Protein AF-A0A226F5M8-F1 (afdb_monomer)

Organism: Folsomia candida (NCBI:txid158441)

Foldseek 3Di:
DDDPVVVVVVVVVVVVVVVPPPPDDPDDPDDDDDDPDDDAAEAEDQQQFDDLVLLVPSAGTCQFCVVPAHQVDADPVRAGTGPDPDADPVGGDRLQDPVVLVVVVVVCVVVVHPYYDYDQPDPDPDDCNVVRNNSSVSNVVVVVVVVDPPDPDDPPDD

Mean predicted aligned error: 11.81 Å

Secondary structure (DSSP, 8-state):
---HHHHHHHHHHHHHHHHH---PPP------PPPSSS---EEEE------TTTSSSSS--HHHHTTT--TT-B-TTS-B--S-SS--TT-S--TT-HHHHHHHHHHHHHTT--EEEE----S--STTHHHHHHHHHHHHHHHHHHTTSSSS------

Nearest PDB structures (foldseek):
  6hmh-assembly1_A  TM=6.732E-01  e=4.818E-02  Bacteroides xylanisolvens XB1A
  6dv2-assembly2_J  TM=3.152E-01  e=6.809E+00  Homo sapiens
  6dv2-assembly1_H  TM=3.215E-01  e=8.931E+00  Homo sapiens

Structure (mmCIF, N/CA/C/O backbone):
data_AF-A0A226F5M8-F1
#
_entry.id   AF-A0A226F5M8-F1
#
loop_
_atom_site.group_PDB
_atom_site.id
_atom_site.type_symbol
_atom_site.label_atom_id
_atom_site.label_alt_id
_atom_site.label_comp_id
_atom_site.label_asym_id
_atom_site.label_entity_id
_atom_site.label_seq_id
_atom_site.pdbx_PDB_ins_code
_atom_site.Cartn_x
_atom_site.Cartn_y
_atom_site.Cartn_z
_atom_site.occupancy
_atom_site.B_iso_or_equiv
_atom_site.auth_seq_id
_atom_site.auth_comp_id
_atom_site.auth_asym_id
_atom_site.auth_atom_id
_atom_site.pdbx_PDB_model_num
ATOM 1 N N . MET A 1 1 ? -7.516 45.628 -37.012 1.00 58.38 1 MET A N 1
ATOM 2 C CA . MET A 1 1 ? -6.284 45.010 -36.474 1.00 58.38 1 MET A CA 1
ATOM 3 C C . MET A 1 1 ? -6.352 45.099 -34.957 1.00 58.38 1 MET A C 1
ATOM 5 O O . MET A 1 1 ? -6.400 46.208 -34.447 1.00 58.38 1 MET A O 1
ATOM 9 N N . ALA A 1 2 ? -6.482 43.975 -34.247 1.00 54.84 2 ALA A N 1
ATOM 10 C CA . ALA A 1 2 ? -6.516 43.982 -32.781 1.00 54.84 2 ALA A CA 1
ATOM 11 C C . ALA A 1 2 ? -5.105 44.255 -32.228 1.00 54.84 2 ALA A C 1
ATOM 13 O O . ALA A 1 2 ? -4.142 43.645 -32.689 1.00 54.84 2 ALA A O 1
ATOM 14 N N . SER A 1 3 ? -4.989 45.193 -31.282 1.00 74.75 3 SER A N 1
ATOM 15 C CA . SER A 1 3 ? -3.718 45.570 -30.645 1.00 74.75 3 SER A CA 1
ATOM 16 C C . SER A 1 3 ? -3.159 44.420 -29.799 1.00 74.75 3 SER A C 1
ATOM 18 O O . SER A 1 3 ? -3.928 43.684 -29.180 1.00 74.75 3 SER A O 1
ATOM 20 N N . ALA A 1 4 ? -1.830 44.297 -29.709 1.00 70.81 4 ALA A N 1
ATOM 21 C CA . ALA A 1 4 ? -1.137 43.325 -28.853 1.00 70.81 4 ALA A CA 1
ATOM 22 C C . ALA A 1 4 ? -1.636 43.350 -27.392 1.00 70.81 4 ALA A C 1
ATOM 24 O O . ALA A 1 4 ? -1.688 42.317 -26.727 1.00 70.81 4 ALA A O 1
ATOM 25 N N . THR A 1 5 ? -2.103 44.509 -26.920 1.00 71.50 5 THR A N 1
ATOM 26 C CA . THR A 1 5 ? -2.701 44.690 -25.590 1.00 71.50 5 THR A CA 1
ATOM 27 C C . THR A 1 5 ? -3.997 43.890 -25.403 1.00 71.50 5 THR A C 1
ATOM 29 O O . THR A 1 5 ? -4.247 43.384 -24.312 1.00 71.50 5 THR A O 1
ATOM 32 N N . GLN A 1 6 ? -4.797 43.713 -26.463 1.00 73.19 6 GLN A N 1
ATOM 33 C CA . GLN A 1 6 ? -6.044 42.941 -26.429 1.00 73.19 6 GLN A CA 1
ATOM 34 C C . GLN A 1 6 ? -5.756 41.453 -26.189 1.00 73.19 6 GLN A C 1
ATOM 36 O O . GLN A 1 6 ? -6.436 40.813 -25.392 1.00 73.19 6 GLN A O 1
ATOM 41 N N . TYR A 1 7 ? -4.717 40.902 -26.825 1.00 75.12 7 TYR A N 1
ATOM 42 C CA . TYR A 1 7 ? -4.349 39.490 -26.675 1.00 75.12 7 TYR A CA 1
ATOM 43 C C . TYR A 1 7 ? -3.807 39.172 -25.280 1.00 75.12 7 TYR A C 1
ATOM 45 O O . TYR A 1 7 ? -4.187 38.159 -24.698 1.00 75.12 7 TYR A O 1
ATOM 53 N N . VAL A 1 8 ? -2.988 40.061 -24.709 1.00 76.69 8 VAL A N 1
ATOM 54 C CA . VAL A 1 8 ? -2.462 39.896 -23.343 1.00 76.69 8 VAL A CA 1
ATOM 55 C C . VAL A 1 8 ? -3.590 39.940 -22.313 1.00 76.69 8 VAL A C 1
ATOM 57 O O . VAL A 1 8 ? -3.640 39.093 -21.424 1.00 76.69 8 VAL A O 1
ATOM 60 N N . LEU A 1 9 ? -4.540 40.867 -22.460 1.00 74.00 9 LEU A N 1
ATOM 61 C CA . LEU A 1 9 ? -5.685 40.959 -21.554 1.00 74.00 9 LEU A CA 1
ATOM 62 C C . LEU A 1 9 ? -6.583 39.716 -21.647 1.00 74.00 9 LEU A C 1
ATOM 64 O O . LEU A 1 9 ? -7.024 39.192 -20.628 1.00 74.00 9 LEU A O 1
ATOM 68 N N . THR A 1 10 ? -6.797 39.199 -22.861 1.00 75.81 10 THR A N 1
ATOM 69 C CA . THR A 1 10 ? -7.609 37.991 -23.079 1.00 75.81 10 THR A CA 1
ATOM 70 C C . THR A 1 10 ? -6.939 36.747 -22.483 1.00 75.81 10 THR A C 1
ATOM 72 O O . THR A 1 10 ? -7.613 35.930 -21.860 1.00 75.81 10 THR A O 1
ATOM 75 N N . LEU A 1 11 ? -5.610 36.624 -22.600 1.00 76.44 11 LEU A N 1
ATOM 76 C CA . LEU A 1 11 ? -4.836 35.530 -21.998 1.00 76.44 11 LEU A CA 1
ATOM 77 C C . LEU A 1 11 ? -4.834 35.579 -20.464 1.00 76.44 11 LEU A C 1
ATOM 79 O O . LEU A 1 11 ? -4.965 34.537 -19.826 1.00 76.44 11 LEU A O 1
ATOM 83 N N . LEU A 1 12 ? -4.737 36.770 -19.864 1.00 76.25 12 LEU A N 1
ATOM 84 C CA . LEU A 1 12 ? -4.802 36.926 -18.406 1.00 76.25 12 LEU A CA 1
ATOM 85 C C . LEU A 1 12 ? -6.198 36.611 -17.853 1.00 76.25 12 LEU A C 1
ATOM 87 O O . LEU A 1 12 ? -6.305 35.981 -16.803 1.00 76.25 12 L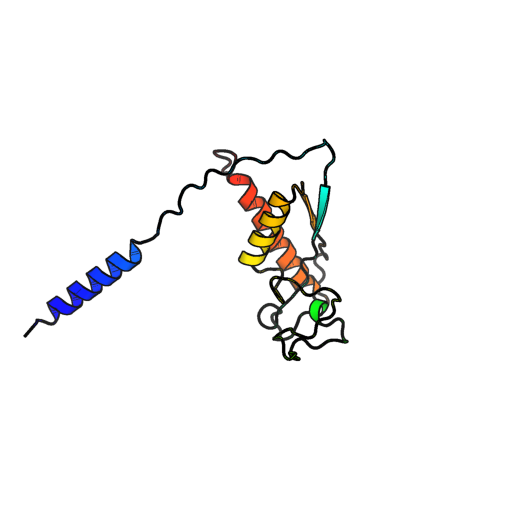EU A O 1
ATOM 91 N N . ILE A 1 13 ? -7.263 36.989 -18.568 1.00 74.88 13 ILE A N 1
ATOM 92 C CA . ILE A 1 13 ? -8.641 36.648 -18.186 1.00 74.88 13 ILE A CA 1
ATOM 93 C C . ILE A 1 13 ? -8.875 35.135 -18.303 1.00 74.88 13 ILE A C 1
ATOM 95 O O . ILE A 1 13 ? -9.433 34.545 -17.381 1.00 74.88 13 ILE A O 1
ATOM 99 N N . LEU A 1 14 ? -8.397 34.479 -19.370 1.00 70.06 14 LEU A N 1
ATOM 100 C CA . LEU A 1 14 ? -8.485 33.016 -19.491 1.00 70.06 14 LEU A CA 1
ATOM 101 C C . LEU A 1 14 ? -7.719 32.296 -18.372 1.00 70.06 14 LEU A C 1
ATOM 103 O O . LEU A 1 14 ? -8.236 31.344 -17.793 1.00 70.06 14 LEU A O 1
ATOM 107 N N . ALA A 1 15 ? -6.510 32.760 -18.040 1.00 72.12 15 ALA A N 1
ATOM 108 C CA . ALA A 1 15 ? -5.727 32.198 -16.944 1.00 72.12 15 ALA A CA 1
ATOM 109 C C . ALA A 1 15 ? -6.436 32.374 -15.589 1.00 72.12 15 ALA A C 1
ATOM 111 O O . ALA A 1 15 ? -6.485 31.435 -14.801 1.00 72.12 15 ALA A O 1
ATOM 112 N N . ALA A 1 16 ? -7.046 33.536 -15.335 1.00 67.12 16 ALA A N 1
ATOM 113 C CA . ALA A 1 16 ? -7.801 33.791 -14.109 1.00 67.12 16 ALA A CA 1
ATOM 114 C C . ALA A 1 16 ? -9.065 32.919 -13.993 1.00 67.12 16 ALA A C 1
ATOM 116 O O . ALA A 1 16 ? -9.357 32.419 -12.908 1.00 67.12 16 ALA A O 1
ATOM 117 N N . VAL A 1 17 ? -9.785 32.686 -15.098 1.00 65.69 17 VAL A N 1
ATOM 118 C CA . VAL A 1 17 ? -10.962 31.797 -15.124 1.00 65.69 17 VAL A CA 1
ATOM 119 C C . VAL A 1 17 ? -10.557 30.341 -14.864 1.00 65.69 17 VAL A C 1
ATOM 121 O O . VAL A 1 17 ? -11.197 29.672 -14.059 1.00 65.69 17 VAL A O 1
ATOM 124 N N . LEU A 1 18 ? -9.443 29.872 -15.437 1.00 61.66 18 LEU A N 1
ATOM 125 C CA . LEU A 1 18 ? -8.933 28.512 -15.209 1.00 61.66 18 LEU A CA 1
ATOM 126 C C . LEU A 1 18 ? -8.442 28.270 -13.769 1.00 61.66 18 LEU A C 1
ATOM 128 O O . LEU A 1 18 ? -8.492 27.139 -13.292 1.00 61.66 18 LEU A O 1
ATOM 132 N N . ILE A 1 19 ? -7.988 29.306 -13.057 1.00 61.97 19 ILE A N 1
ATOM 133 C CA . ILE A 1 19 ? -7.553 29.187 -11.652 1.00 61.97 19 ILE A CA 1
ATOM 134 C C . ILE A 1 19 ? -8.755 29.137 -10.689 1.00 61.97 19 ILE A C 1
ATOM 136 O O . ILE A 1 19 ? -8.651 28.555 -9.608 1.00 61.97 19 ILE A O 1
ATOM 140 N N . ASN A 1 20 ? -9.898 29.721 -11.066 1.00 57.31 20 ASN A N 1
ATOM 141 C CA . ASN A 1 20 ? -11.031 29.913 -10.156 1.00 57.31 20 ASN A CA 1
ATOM 142 C C . ASN A 1 20 ? -12.043 28.752 -10.144 1.00 57.31 20 ASN A C 1
ATOM 144 O O . ASN A 1 20 ? -12.904 28.704 -9.269 1.00 57.31 20 ASN A O 1
ATOM 148 N N . GLU A 1 21 ? -11.926 27.779 -11.051 1.00 56.84 21 GLU A N 1
ATOM 149 C CA . GLU A 1 21 ? -12.795 26.593 -11.084 1.00 56.84 21 GLU A CA 1
ATOM 150 C C . GLU A 1 21 ? -12.285 25.437 -10.210 1.00 56.84 21 GLU A C 1
ATOM 152 O O . GLU A 1 21 ? -12.301 24.265 -10.594 1.00 56.84 21 GLU A O 1
ATOM 157 N N . ARG A 1 22 ? -11.894 25.730 -8.964 1.00 58.81 22 ARG A N 1
ATOM 158 C CA . ARG A 1 22 ? -11.929 24.688 -7.929 1.00 58.81 22 ARG A CA 1
ATOM 159 C C . ARG A 1 22 ? -13.395 24.387 -7.629 1.00 58.81 22 ARG A C 1
ATOM 161 O O . ARG A 1 22 ? -13.984 24.985 -6.733 1.00 58.81 22 ARG A O 1
ATOM 168 N N . SER A 1 23 ? -13.983 23.470 -8.399 1.00 62.00 23 SER A N 1
ATOM 169 C CA . SER A 1 23 ? -15.292 22.886 -8.100 1.00 62.00 23 SER A CA 1
ATOM 170 C C . SER A 1 23 ? -15.315 22.441 -6.640 1.00 62.00 23 SER A C 1
ATOM 172 O O . SER A 1 23 ? -14.583 21.531 -6.243 1.00 62.00 23 SER A O 1
ATOM 174 N N . ALA A 1 24 ? -16.149 23.091 -5.830 1.00 60.84 24 ALA A N 1
ATOM 175 C CA . ALA A 1 24 ? -16.494 22.578 -4.517 1.00 60.84 24 ALA A CA 1
ATOM 176 C C . ALA A 1 24 ? -17.130 21.199 -4.729 1.00 60.84 24 ALA A C 1
ATOM 178 O O . ALA A 1 24 ? -18.143 21.080 -5.420 1.00 60.84 24 ALA A O 1
ATOM 179 N N . SER A 1 25 ? -16.508 20.148 -4.189 1.00 60.78 25 SER A N 1
ATOM 180 C CA . SER A 1 25 ? -17.099 18.812 -4.253 1.00 60.78 25 SER A CA 1
ATOM 181 C C . SER A 1 25 ? -18.478 18.848 -3.591 1.00 60.78 25 SER A C 1
ATOM 183 O O . SER A 1 25 ? -18.599 19.408 -2.497 1.00 60.78 25 SER A O 1
ATOM 185 N 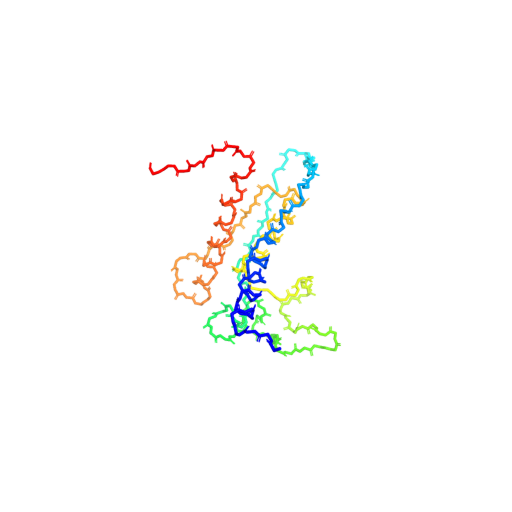N . PRO A 1 26 ? -19.517 18.272 -4.221 1.00 62.75 26 PRO A N 1
ATOM 186 C CA . PRO A 1 26 ? -20.846 18.240 -3.634 1.00 62.75 26 PRO A CA 1
ATOM 187 C C . PRO A 1 26 ? -20.783 17.561 -2.265 1.00 62.75 26 PRO A C 1
ATOM 189 O O . PRO A 1 26 ? -20.185 16.492 -2.110 1.00 62.75 26 PRO A O 1
ATOM 192 N N . THR A 1 27 ? -21.409 18.177 -1.264 1.00 55.56 27 THR A N 1
ATOM 193 C CA . THR A 1 27 ? -21.570 17.599 0.070 1.00 55.56 27 THR A CA 1
ATOM 194 C C . THR A 1 27 ? -22.396 16.322 -0.046 1.00 55.56 27 THR A C 1
ATOM 196 O O . THR A 1 27 ? -23.614 16.342 -0.220 1.00 55.56 27 THR A O 1
ATOM 199 N N . ARG A 1 28 ? -21.717 15.173 0.009 1.00 62.81 28 ARG A N 1
ATOM 200 C CA . ARG A 1 28 ? -22.362 13.861 -0.026 1.00 62.81 28 ARG A CA 1
ATOM 201 C C . ARG A 1 28 ? -22.968 13.589 1.349 1.00 62.81 28 ARG A C 1
ATOM 203 O O . ARG A 1 28 ? -22.238 13.489 2.331 1.00 62.81 28 ARG A O 1
ATOM 210 N N . ASN A 1 29 ? -24.288 13.431 1.421 1.00 68.06 29 ASN A N 1
ATOM 211 C CA . ASN A 1 29 ? -24.947 12.934 2.628 1.00 68.06 29 ASN A CA 1
ATOM 212 C C . ASN A 1 29 ? -24.545 11.467 2.841 1.00 68.06 29 ASN A C 1
ATOM 214 O O . ASN A 1 29 ? -25.104 10.563 2.223 1.00 68.06 29 ASN A O 1
ATOM 218 N N . VAL A 1 30 ? -23.525 11.233 3.669 1.00 69.75 30 VAL A N 1
ATOM 219 C CA . VAL A 1 30 ? -23.052 9.886 4.007 1.00 69.75 30 VAL A CA 1
ATOM 220 C C . VAL A 1 30 ? -23.902 9.345 5.153 1.00 69.75 30 VAL A C 1
ATOM 222 O O . VAL A 1 30 ? -23.748 9.750 6.305 1.00 69.75 30 VAL A O 1
ATOM 225 N N . THR A 1 31 ? -24.804 8.412 4.849 1.00 74.00 31 THR A N 1
ATOM 226 C CA . THR A 1 31 ? -25.524 7.659 5.880 1.00 74.00 31 THR A CA 1
ATOM 227 C C . THR A 1 31 ? -24.541 6.752 6.613 1.00 74.00 31 THR A C 1
ATOM 229 O O . THR A 1 31 ? -23.906 5.887 6.010 1.00 74.00 31 THR A O 1
ATOM 232 N N . LYS A 1 32 ? -24.413 6.937 7.929 1.00 69.88 32 LYS A N 1
ATOM 233 C CA . LYS A 1 32 ? -23.568 6.086 8.769 1.00 69.88 32 LYS A CA 1
ATOM 234 C C . LYS A 1 32 ? -24.163 4.678 8.833 1.00 69.88 32 LYS A C 1
ATOM 236 O O . LYS A 1 32 ? -25.200 4.471 9.457 1.00 69.88 32 LYS A O 1
ATOM 241 N N . VAL A 1 33 ? -23.495 3.710 8.212 1.00 71.88 33 VAL A N 1
ATOM 242 C CA . VAL A 1 33 ? -23.829 2.289 8.361 1.00 71.88 33 VAL A CA 1
ATOM 243 C C . VAL A 1 33 ? -23.272 1.808 9.698 1.00 71.88 33 VAL A C 1
ATOM 245 O O . VAL A 1 33 ? -22.074 1.922 9.958 1.00 71.88 33 VAL A O 1
ATOM 248 N N . LEU A 1 34 ? -24.144 1.313 10.577 1.00 77.81 34 LEU A N 1
ATOM 249 C CA . LEU A 1 34 ? -23.730 0.790 11.876 1.00 77.81 34 LEU A CA 1
ATOM 250 C C . LEU A 1 34 ? -23.289 -0.665 11.739 1.00 77.81 34 LEU A C 1
ATOM 252 O O . LEU A 1 34 ? -24.006 -1.500 11.187 1.00 77.81 34 LEU A O 1
ATOM 256 N N . LYS A 1 35 ? -22.114 -0.968 12.288 1.00 79.81 35 LYS A N 1
ATOM 257 C CA . LYS A 1 35 ? -21.621 -2.336 12.407 1.00 79.81 35 LYS A CA 1
ATOM 258 C C . LYS A 1 35 ? -22.558 -3.152 13.303 1.00 79.81 35 LYS A C 1
ATOM 260 O O . LYS A 1 35 ? -22.885 -2.727 14.411 1.00 79.81 35 LYS A O 1
ATOM 265 N N . GLN A 1 36 ? -22.963 -4.328 12.829 1.00 80.25 36 GLN A N 1
ATOM 266 C CA . GLN A 1 36 ? -23.747 -5.279 13.614 1.00 80.25 36 GLN A CA 1
ATOM 267 C C . GLN A 1 36 ? -22.814 -6.165 14.453 1.00 80.25 36 GLN A C 1
ATOM 269 O O . GLN A 1 36 ? -21.851 -6.730 13.937 1.00 80.25 36 GLN A O 1
ATOM 274 N N . GLY A 1 37 ? -23.107 -6.302 15.749 1.00 80.19 37 GLY A N 1
ATOM 275 C CA . GLY A 1 37 ? -22.307 -7.092 16.691 1.00 80.19 37 GLY A CA 1
ATOM 276 C C . GLY A 1 37 ? -21.134 -6.323 17.317 1.00 80.19 37 GLY A C 1
ATOM 277 O O . GLY A 1 37 ? -20.541 -5.437 16.713 1.00 80.19 37 GLY A O 1
ATOM 278 N N . GLY A 1 38 ? -20.792 -6.663 18.564 1.00 84.44 38 GLY A N 1
ATOM 279 C CA . GLY A 1 38 ? -19.777 -5.947 19.356 1.00 84.44 38 GLY A CA 1
ATOM 280 C C . GLY A 1 38 ? -18.329 -6.410 19.158 1.00 84.44 38 GLY A C 1
ATOM 281 O O . GLY A 1 38 ? -17.439 -5.934 19.859 1.00 84.44 38 GLY A O 1
ATOM 282 N N . LYS A 1 39 ? -18.068 -7.366 18.257 1.00 92.12 39 LYS A N 1
ATOM 283 C CA . LYS A 1 39 ? -16.713 -7.899 18.045 1.00 92.12 39 LYS A CA 1
ATOM 284 C C . LYS A 1 39 ? -15.893 -6.960 17.165 1.00 92.12 39 LYS A C 1
ATOM 286 O O . LYS A 1 39 ? -16.371 -6.499 16.128 1.00 92.12 39 LYS A O 1
ATOM 291 N N . LYS A 1 40 ? -14.638 -6.743 17.558 1.00 93.06 40 LYS A N 1
ATOM 292 C CA . LYS A 1 40 ? -13.658 -6.007 16.761 1.00 93.06 40 LYS A CA 1
ATOM 293 C C . LYS A 1 40 ? -13.093 -6.886 15.654 1.00 93.06 40 LYS A C 1
ATOM 295 O O . LYS A 1 40 ? -12.799 -8.056 15.886 1.00 93.06 40 LYS A O 1
ATOM 300 N N . VAL A 1 41 ? -12.980 -6.320 14.457 1.00 93.81 41 VAL A N 1
ATOM 301 C CA . VAL A 1 41 ? -12.407 -6.976 13.277 1.00 93.81 41 VAL A CA 1
ATOM 302 C C . VAL A 1 41 ? -11.208 -6.163 12.821 1.00 93.81 41 VAL A C 1
ATOM 304 O O . VAL A 1 41 ? -11.338 -4.964 12.588 1.00 93.81 41 VAL A O 1
ATOM 307 N N . TYR A 1 42 ? -10.064 -6.825 12.677 1.00 95.81 42 TYR A N 1
ATOM 308 C CA . TYR A 1 42 ? -8.813 -6.205 12.259 1.00 95.81 42 TYR A CA 1
ATOM 309 C C . TYR A 1 42 ? -8.338 -6.810 10.941 1.00 95.81 42 TYR A C 1
ATOM 311 O O . TYR A 1 42 ? -8.488 -8.014 10.729 1.00 95.81 42 TYR A O 1
ATOM 319 N N . ALA A 1 43 ? -7.764 -5.983 10.071 1.00 96.19 43 ALA A N 1
ATOM 320 C CA . ALA A 1 43 ? -7.160 -6.428 8.819 1.00 96.19 43 ALA A CA 1
ATOM 321 C C . ALA A 1 43 ? -5.636 -6.423 8.922 1.00 96.19 43 ALA A C 1
ATOM 323 O O . ALA A 1 43 ? -5.053 -5.442 9.372 1.00 96.19 43 ALA A O 1
ATOM 324 N N . HIS A 1 44 ? -4.991 -7.500 8.482 1.00 97.38 44 HIS A N 1
ATOM 325 C CA . HIS A 1 44 ? -3.541 -7.535 8.332 1.00 97.38 44 HIS A CA 1
ATOM 326 C C . HIS A 1 44 ? -3.150 -6.855 7.014 1.00 97.38 44 HIS A C 1
ATOM 328 O O . HIS A 1 44 ? -3.637 -7.251 5.954 1.00 97.38 44 HIS A O 1
ATOM 334 N N . VAL A 1 45 ? -2.316 -5.819 7.083 1.00 96.88 45 VAL A N 1
ATOM 335 C CA . VAL A 1 45 ? -1.889 -5.021 5.929 1.00 96.88 45 VAL A CA 1
ATOM 336 C C . VAL A 1 45 ? -0.405 -5.249 5.687 1.00 96.88 45 VAL A C 1
ATOM 338 O O . VAL A 1 45 ? 0.405 -5.030 6.583 1.00 96.88 45 VAL A O 1
ATOM 341 N N . MET A 1 46 ? -0.073 -5.645 4.457 1.00 96.94 46 MET A N 1
ATOM 342 C CA . MET A 1 46 ? 1.299 -5.856 3.994 1.00 96.94 46 MET A CA 1
ATOM 343 C C . MET A 1 46 ? 1.700 -4.718 3.042 1.00 96.94 46 MET A C 1
ATOM 345 O O . MET A 1 46 ? 1.237 -4.699 1.894 1.00 96.94 46 MET A O 1
ATOM 349 N N . PRO A 1 47 ? 2.535 -3.757 3.467 1.00 96.06 47 PRO A N 1
ATOM 350 C CA . PRO A 1 47 ? 2.868 -2.574 2.676 1.00 96.06 47 PRO A CA 1
ATOM 351 C C . PRO A 1 47 ? 4.085 -2.807 1.755 1.00 96.06 47 PRO A C 1
ATOM 353 O O . PRO A 1 47 ? 4.978 -1.969 1.670 1.00 96.06 47 PRO A O 1
ATOM 356 N N . TRP A 1 48 ? 4.138 -3.953 1.072 1.00 96.69 48 TRP A N 1
ATOM 357 C CA . TRP A 1 48 ? 5.370 -4.499 0.469 1.00 96.69 48 TRP A CA 1
ATOM 358 C C . TRP A 1 48 ? 5.372 -4.655 -1.066 1.00 96.69 48 TRP A C 1
ATOM 360 O O . TRP A 1 48 ? 6.314 -5.157 -1.671 1.00 96.69 48 TRP A O 1
ATOM 370 N N . PHE A 1 49 ? 4.303 -4.244 -1.744 1.00 97.81 49 PHE A N 1
ATOM 371 C CA . PHE A 1 49 ? 4.220 -4.291 -3.207 1.00 97.81 49 PHE A CA 1
ATOM 372 C C . PHE A 1 49 ? 4.812 -3.039 -3.852 1.00 97.81 49 PHE A C 1
ATOM 374 O O . PHE A 1 49 ? 4.485 -1.932 -3.429 1.00 97.81 49 PHE A O 1
ATOM 381 N N . GLU A 1 50 ? 5.603 -3.213 -4.915 1.00 97.62 50 GLU A N 1
ATOM 382 C CA . GLU A 1 50 ? 6.284 -2.122 -5.621 1.00 97.62 50 GLU A CA 1
ATOM 383 C C . GLU A 1 50 ? 6.251 -2.286 -7.144 1.00 97.62 50 GLU A C 1
ATOM 385 O O . GLU A 1 50 ? 6.565 -3.346 -7.685 1.00 97.62 50 GLU A O 1
ATOM 390 N N . THR A 1 51 ? 5.926 -1.202 -7.840 1.00 97.06 51 THR A N 1
ATOM 391 C CA . THR A 1 51 ? 6.116 -1.067 -9.293 1.00 97.06 51 THR A CA 1
ATOM 392 C C . THR A 1 51 ? 7.576 -0.749 -9.629 1.00 97.06 51 THR A C 1
ATOM 394 O O . THR A 1 51 ? 8.360 -0.429 -8.733 1.00 97.06 51 THR A O 1
ATOM 397 N N . LYS A 1 52 ? 7.949 -0.791 -10.915 1.00 96.12 52 LYS A N 1
ATOM 398 C CA . LYS A 1 52 ? 9.294 -0.384 -11.364 1.00 96.12 52 LYS A CA 1
ATOM 399 C C . LYS A 1 52 ? 9.620 1.061 -10.999 1.00 96.12 52 LYS A C 1
ATOM 401 O O . LYS A 1 52 ? 10.755 1.375 -10.657 1.00 96.12 52 LYS A O 1
ATOM 406 N N . GLU A 1 53 ? 8.622 1.932 -11.070 1.00 95.38 53 GLU A N 1
ATOM 407 C CA . GLU A 1 53 ? 8.752 3.360 -10.811 1.00 95.38 53 GLU A CA 1
ATOM 408 C C . GLU A 1 53 ? 8.937 3.642 -9.316 1.00 95.38 53 GLU A C 1
ATOM 410 O O . GLU A 1 53 ? 9.693 4.530 -8.928 1.00 95.38 53 GLU A O 1
ATOM 415 N N . SER A 1 54 ? 8.256 2.878 -8.464 1.00 95.50 54 SER A N 1
ATOM 416 C CA . SER A 1 54 ? 8.192 3.134 -7.024 1.00 95.50 54 SER A CA 1
ATOM 417 C C . SER A 1 54 ? 9.285 2.429 -6.210 1.00 95.50 54 SER A C 1
ATOM 419 O O . SER A 1 54 ? 9.635 2.911 -5.128 1.00 95.50 54 SER A O 1
ATOM 421 N N . SER A 1 55 ? 9.865 1.343 -6.736 1.00 93.38 55 SER A N 1
ATOM 422 C CA . SER A 1 55 ? 10.919 0.557 -6.077 1.00 93.38 55 SER A CA 1
ATOM 423 C C . SER A 1 55 ? 12.248 1.302 -5.915 1.00 93.38 55 SER A C 1
ATOM 425 O O . SER A 1 55 ? 13.085 0.904 -5.108 1.00 93.38 55 SER A O 1
ATOM 427 N N . GLY A 1 56 ? 12.470 2.378 -6.678 1.00 89.62 56 GLY A N 1
ATOM 428 C CA . GLY A 1 56 ? 13.694 3.186 -6.635 1.00 89.62 56 GLY A CA 1
ATOM 429 C C 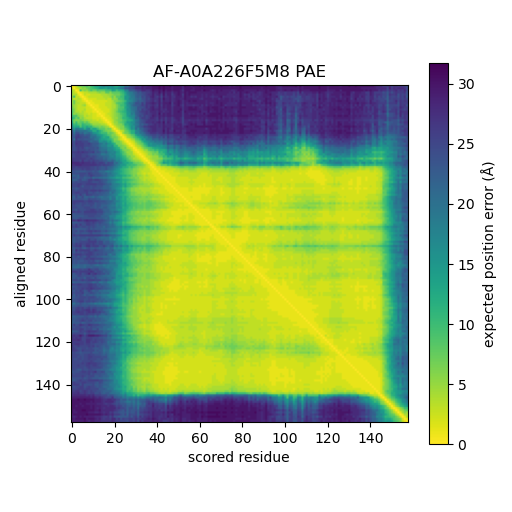. GLY A 1 56 ? 14.900 2.565 -7.351 1.00 89.62 56 GLY A C 1
ATOM 430 O O . GLY A 1 56 ? 15.892 3.255 -7.565 1.00 89.62 56 GLY A O 1
ATOM 431 N N . ASN A 1 57 ? 14.816 1.299 -7.772 1.00 91.94 57 ASN A N 1
ATOM 432 C CA . ASN A 1 57 ? 15.860 0.603 -8.534 1.00 91.94 57 ASN A CA 1
ATOM 433 C C . ASN A 1 57 ? 15.428 0.240 -9.970 1.00 91.94 57 ASN A C 1
ATOM 435 O O . ASN A 1 57 ? 16.171 -0.433 -10.687 1.00 91.94 57 ASN A O 1
ATOM 439 N N . GLY A 1 58 ? 14.232 0.662 -10.394 1.00 94.50 58 GLY A N 1
ATOM 440 C CA . GLY A 1 58 ? 13.706 0.398 -11.735 1.00 94.50 58 GLY A CA 1
ATOM 441 C C . GLY A 1 58 ? 13.233 -1.043 -11.957 1.00 94.50 58 GLY A C 1
ATOM 442 O O . GLY A 1 58 ? 12.933 -1.408 -13.093 1.00 94.50 58 GLY A O 1
ATOM 443 N N . GLN A 1 59 ? 13.183 -1.872 -10.909 1.00 94.81 59 GLN A N 1
ATOM 444 C CA . GLN A 1 59 ? 12.757 -3.273 -10.973 1.00 94.81 59 GLN A CA 1
ATOM 445 C C . GLN A 1 59 ? 11.395 -3.474 -10.306 1.00 94.81 59 GLN A C 1
ATOM 447 O O . GLN A 1 59 ? 11.008 -2.716 -9.417 1.00 94.81 59 GLN A O 1
ATOM 452 N N . TRP A 1 60 ? 10.671 -4.517 -10.716 1.00 96.94 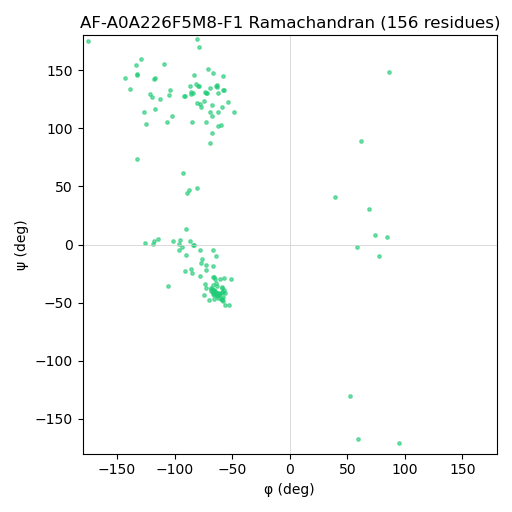60 TRP A N 1
ATOM 453 C CA . TRP A 1 60 ? 9.460 -4.952 -10.017 1.00 96.94 60 TRP A CA 1
ATOM 454 C C . TRP A 1 60 ? 9.799 -5.412 -8.596 1.00 96.94 60 TRP A C 1
ATOM 456 O O . TRP A 1 60 ? 10.779 -6.132 -8.394 1.00 96.94 60 TRP A O 1
ATOM 466 N N . GLY A 1 61 ? 8.974 -5.027 -7.619 1.00 96.31 61 GLY A N 1
ATOM 467 C CA . GLY A 1 61 ? 9.123 -5.476 -6.237 1.00 96.31 61 GLY A CA 1
ATOM 468 C C . GLY A 1 61 ? 9.074 -6.997 -6.118 1.00 96.31 61 GLY A C 1
ATOM 469 O O . GLY A 1 61 ? 8.307 -7.659 -6.825 1.00 96.31 61 GLY A O 1
ATOM 470 N N . ILE A 1 62 ? 9.856 -7.553 -5.188 1.00 95.88 62 ILE A N 1
ATOM 471 C CA . ILE A 1 62 ? 9.978 -9.007 -5.004 1.00 95.88 62 ILE A CA 1
ATOM 472 C C . ILE A 1 62 ? 8.625 -9.676 -4.729 1.00 95.88 62 ILE A C 1
ATOM 474 O O . ILE A 1 62 ? 8.402 -10.802 -5.155 1.00 95.88 62 ILE A O 1
ATOM 478 N N . HIS A 1 63 ? 7.676 -8.965 -4.121 1.00 96.38 63 HIS A N 1
ATOM 479 C CA . HIS A 1 63 ? 6.344 -9.486 -3.814 1.00 96.38 63 HIS A CA 1
ATOM 480 C C . HIS A 1 63 ? 5.423 -9.641 -5.033 1.00 96.38 63 HIS A C 1
ATOM 482 O O . HIS A 1 63 ? 4.465 -10.407 -4.973 1.00 96.38 63 HIS A O 1
ATOM 488 N N . TRP A 1 64 ? 5.724 -8.992 -6.165 1.00 97.81 64 TRP A N 1
ATOM 489 C CA . TRP A 1 64 ? 5.040 -9.282 -7.431 1.00 97.81 64 TRP A CA 1
ATOM 490 C C . TRP A 1 64 ? 5.666 -10.453 -8.189 1.00 97.81 64 TRP A C 1
ATOM 492 O O . TRP A 1 64 ? 4.981 -11.085 -8.990 1.00 97.81 64 TRP A O 1
ATOM 502 N N . THR A 1 65 ? 6.947 -10.748 -7.954 1.00 96.94 65 THR A N 1
ATOM 503 C CA . THR A 1 65 ? 7.721 -11.697 -8.768 1.00 96.94 65 THR A CA 1
ATOM 504 C C . THR A 1 65 ? 7.958 -13.037 -8.069 1.00 96.94 65 THR A C 1
ATOM 506 O O . THR A 1 65 ? 7.982 -14.077 -8.727 1.00 96.94 65 THR A O 1
ATOM 509 N N . MET A 1 66 ? 8.146 -13.032 -6.744 1.00 95.25 66 MET A N 1
ATOM 510 C CA . MET A 1 66 ? 8.568 -14.165 -5.905 1.00 95.25 66 MET A CA 1
ATOM 511 C C . MET A 1 66 ? 9.648 -15.025 -6.585 1.00 95.25 66 MET A C 1
ATOM 513 O O . MET A 1 66 ? 9.572 -16.253 -6.584 1.00 95.25 66 MET A O 1
ATOM 517 N N . ALA A 1 67 ? 10.605 -14.365 -7.250 1.00 91.50 67 ALA A N 1
ATOM 518 C CA . ALA A 1 67 ? 11.680 -14.945 -8.066 1.00 91.50 67 ALA A CA 1
ATOM 519 C C . ALA A 1 67 ? 11.264 -15.838 -9.260 1.00 91.50 67 ALA A C 1
ATOM 521 O O . ALA A 1 67 ? 12.133 -16.299 -9.997 1.00 91.50 67 ALA A O 1
ATOM 522 N N . THR A 1 68 ? 9.972 -16.091 -9.485 1.00 95.00 68 THR A N 1
ATOM 523 C CA . THR A 1 68 ? 9.488 -17.078 -10.473 1.00 95.00 68 THR A CA 1
ATOM 524 C C . THR A 1 68 ? 8.499 -16.514 -11.489 1.00 95.00 68 THR A C 1
ATOM 526 O O . THR A 1 68 ? 7.988 -17.259 -12.326 1.00 95.00 68 THR A O 1
ATOM 529 N N . ARG A 1 69 ? 8.189 -15.221 -11.405 1.00 97.44 69 ARG A N 1
ATOM 530 C CA . ARG A 1 69 ? 7.229 -14.519 -12.263 1.00 97.44 69 ARG A CA 1
ATOM 531 C C . ARG A 1 69 ? 7.838 -13.218 -12.758 1.00 97.44 69 ARG A C 1
ATOM 533 O O . ARG A 1 69 ? 8.585 -12.578 -12.017 1.00 97.44 69 ARG A O 1
ATOM 540 N N . ASN A 1 70 ? 7.507 -12.820 -13.983 1.00 97.50 70 ASN A N 1
ATOM 541 C CA . ASN A 1 70 ? 7.997 -11.580 -14.568 1.00 97.50 70 ASN A CA 1
ATOM 542 C C . ASN A 1 70 ? 6.834 -10.684 -15.032 1.00 97.50 70 ASN A C 1
ATOM 544 O O . ASN A 1 70 ? 6.306 -10.905 -16.119 1.00 97.50 70 ASN A O 1
ATOM 548 N N . PRO A 1 71 ? 6.493 -9.613 -14.292 1.00 97.88 71 PRO A N 1
ATOM 549 C CA . PRO A 1 71 ? 5.381 -8.740 -14.658 1.00 97.88 71 PRO A CA 1
ATOM 550 C C . PRO A 1 71 ? 5.574 -7.929 -15.948 1.00 97.88 71 PRO A C 1
ATOM 552 O O . PRO A 1 71 ? 4.646 -7.235 -16.369 1.00 97.88 71 PRO A O 1
ATOM 555 N N . ASP A 1 72 ? 6.744 -7.990 -16.591 1.00 97.56 72 ASP A N 1
ATOM 556 C CA . ASP A 1 72 ? 6.917 -7.492 -17.961 1.00 97.56 72 ASP A CA 1
ATOM 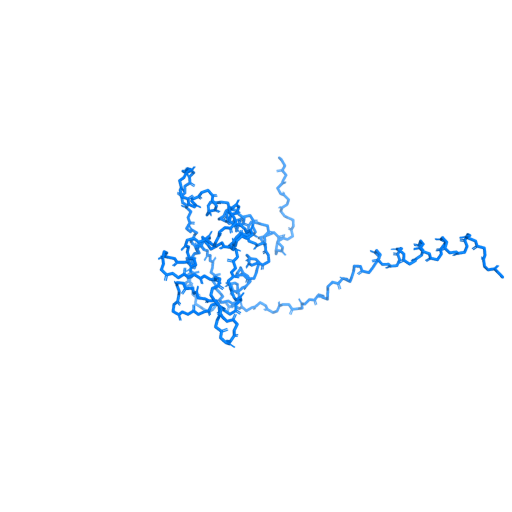557 C C . ASP A 1 72 ? 6.256 -8.393 -19.010 1.00 97.56 72 ASP A C 1
ATOM 559 O O . ASP A 1 72 ? 5.920 -7.918 -20.094 1.00 97.56 72 ASP A O 1
ATOM 563 N N . ASN A 1 73 ? 6.020 -9.664 -18.683 1.00 97.94 73 ASN A N 1
ATOM 564 C CA . ASN A 1 73 ? 5.221 -10.559 -19.504 1.00 97.94 73 ASN A CA 1
ATOM 565 C C . ASN A 1 73 ? 3.744 -10.182 -19.350 1.00 97.94 73 ASN A C 1
ATOM 567 O O . ASN A 1 73 ? 3.208 -10.167 -18.239 1.00 97.94 73 ASN A O 1
ATOM 571 N N . VAL A 1 74 ? 3.090 -9.889 -20.473 1.00 97.38 74 VAL A N 1
ATOM 572 C CA . VAL A 1 74 ? 1.675 -9.509 -20.536 1.00 97.38 74 VAL A CA 1
ATOM 573 C C . VAL A 1 74 ? 0.941 -10.500 -21.427 1.00 97.38 74 VAL A C 1
ATOM 575 O O . VAL A 1 74 ? 1.384 -10.778 -22.542 1.00 97.38 74 VAL A O 1
ATOM 578 N N . ASP A 1 75 ? -0.166 -11.046 -20.934 1.00 94.50 75 ASP A N 1
ATOM 579 C CA . ASP A 1 75 ? -1.000 -11.963 -21.704 1.00 94.50 75 ASP A CA 1
ATOM 580 C C . ASP A 1 75 ? -1.942 -11.227 -22.677 1.00 94.50 75 ASP A C 1
ATOM 582 O O . ASP A 1 75 ? -2.031 -9.997 -22.707 1.00 94.50 75 ASP A O 1
ATOM 586 N N . GLY A 1 76 ? -2.694 -11.987 -23.477 1.00 96.19 76 GLY A N 1
ATOM 587 C CA . GLY A 1 76 ? -3.650 -11.428 -24.440 1.00 96.19 76 GLY A CA 1
ATOM 588 C C . GLY A 1 76 ? -4.820 -10.647 -23.821 1.00 96.19 76 GLY A C 1
ATOM 589 O O . GLY A 1 76 ? -5.556 -9.994 -24.555 1.00 96.19 76 GLY A O 1
ATOM 590 N N . THR A 1 77 ? -5.005 -10.693 -22.497 1.00 94.75 77 THR A N 1
ATOM 591 C CA . THR A 1 77 ? -6.023 -9.923 -21.762 1.00 94.75 77 THR A CA 1
ATOM 592 C C . THR A 1 77 ? -5.475 -8.621 -21.175 1.00 94.75 77 THR A C 1
ATOM 594 O O . THR A 1 77 ? -6.234 -7.836 -20.610 1.00 94.75 77 THR A O 1
ATOM 597 N N . GLY A 1 78 ? -4.166 -8.375 -21.305 1.00 93.88 78 GLY A N 1
ATOM 598 C CA . GLY A 1 78 ? -3.489 -7.238 -20.687 1.00 93.88 78 GLY A CA 1
ATOM 599 C C . GLY A 1 78 ? -3.064 -7.487 -19.237 1.00 93.88 78 GLY A C 1
ATOM 600 O O . GLY A 1 78 ? -2.579 -6.562 -18.582 1.00 93.88 78 GLY A O 1
ATOM 601 N N . ARG A 1 79 ? -3.222 -8.712 -18.717 1.00 95.75 79 ARG A N 1
ATOM 602 C CA . ARG A 1 79 ? -2.776 -9.065 -17.365 1.00 95.75 79 ARG A CA 1
ATOM 603 C C . ARG A 1 79 ? -1.288 -9.373 -17.364 1.00 95.75 79 ARG A C 1
ATOM 605 O O . ARG A 1 79 ? -0.773 -10.040 -18.258 1.00 95.75 79 ARG A O 1
ATOM 612 N N . ARG A 1 80 ? -0.604 -8.880 -16.333 1.00 97.19 80 ARG A N 1
ATOM 613 C CA . ARG A 1 80 ? 0.824 -9.124 -16.113 1.00 97.19 80 ARG A CA 1
ATOM 614 C C . ARG A 1 80 ? 1.036 -10.457 -15.405 1.00 97.19 80 ARG A C 1
ATOM 616 O O . ARG A 1 80 ? 0.248 -10.836 -14.542 1.00 97.19 80 ARG A O 1
ATOM 623 N N . GLU A 1 81 ? 2.120 -11.150 -15.719 1.00 97.81 81 GLU A N 1
ATOM 624 C CA . GLU A 1 81 ? 2.507 -12.354 -14.988 1.00 97.81 81 GLU A CA 1
ATOM 625 C C . GLU A 1 81 ? 2.966 -11.990 -13.561 1.00 97.81 81 GLU A C 1
ATOM 627 O O . GLU A 1 81 ? 3.991 -11.338 -13.371 1.00 97.81 81 GLU A O 1
ATOM 632 N N . ILE A 1 82 ? 2.216 -12.430 -12.545 1.00 98.25 82 ILE A N 1
ATOM 633 C CA . ILE A 1 82 ? 2.487 -12.127 -11.130 1.00 98.25 82 ILE A CA 1
ATOM 634 C C . ILE A 1 82 ? 2.501 -13.372 -10.250 1.00 98.25 82 ILE A C 1
ATOM 636 O O . ILE A 1 82 ? 1.916 -14.407 -10.571 1.00 98.25 82 ILE A O 1
ATOM 640 N N . ALA A 1 83 ? 3.140 -13.251 -9.090 1.00 97.44 83 ALA A N 1
ATOM 641 C CA . ALA A 1 83 ? 3.211 -14.277 -8.056 1.00 97.44 83 ALA A CA 1
ATOM 642 C C . ALA A 1 83 ? 1.953 -14.333 -7.170 1.00 97.44 83 ALA A C 1
ATOM 644 O O . ALA A 1 83 ? 2.037 -14.360 -5.944 1.00 97.44 83 ALA A O 1
ATOM 645 N N . ALA A 1 84 ? 0.775 -14.364 -7.794 1.00 95.25 84 ALA A N 1
ATOM 646 C CA . ALA A 1 84 ? -0.505 -14.508 -7.111 1.00 95.25 84 ALA A CA 1
ATOM 647 C C . ALA A 1 84 ? -1.469 -15.376 -7.930 1.00 95.25 84 ALA A C 1
ATOM 649 O O . ALA A 1 84 ? -1.502 -15.293 -9.155 1.00 95.25 84 ALA A O 1
ATOM 650 N N . TYR A 1 85 ? -2.282 -16.189 -7.248 1.00 94.88 85 TYR A N 1
ATOM 651 C CA . TYR A 1 85 ? -3.377 -16.931 -7.890 1.00 94.88 85 TYR A CA 1
ATOM 652 C C . TYR A 1 85 ? -4.556 -16.024 -8.255 1.00 94.88 85 TYR A C 1
ATOM 654 O O . TYR A 1 85 ? -5.223 -16.248 -9.262 1.00 94.88 85 TYR A O 1
ATOM 662 N N . TYR A 1 86 ? -4.808 -15.001 -7.435 1.00 96.44 86 TYR A N 1
ATOM 663 C CA . TYR A 1 86 ? -5.868 -14.024 -7.654 1.00 96.44 86 TYR A CA 1
ATOM 664 C C . TYR A 1 86 ? -5.262 -12.714 -8.132 1.00 96.44 86 TYR A C 1
ATOM 666 O O . TYR A 1 86 ? -4.333 -12.186 -7.520 1.00 96.44 86 TYR A O 1
ATOM 674 N N . TYR A 1 87 ? -5.801 -12.201 -9.232 1.00 96.94 87 TYR A N 1
ATOM 675 C CA . TYR A 1 87 ? -5.344 -10.956 -9.821 1.00 96.94 87 TYR A CA 1
ATOM 676 C C . TYR A 1 87 ? -6.061 -9.769 -9.154 1.00 96.94 87 TYR A C 1
ATOM 678 O O . TYR A 1 87 ? -7.290 -9.807 -9.076 1.00 96.94 87 TYR A O 1
ATOM 686 N N . PRO A 1 88 ? -5.353 -8.730 -8.674 1.00 95.38 88 PRO A N 1
ATOM 687 C CA . PRO A 1 88 ? -5.997 -7.576 -8.053 1.00 95.38 88 PRO A CA 1
ATOM 688 C C . PRO A 1 88 ? -6.875 -6.803 -9.044 1.00 95.38 88 PRO A C 1
ATOM 690 O O . PRO A 1 88 ? -6.431 -6.484 -10.147 1.00 95.38 88 PRO A O 1
ATOM 693 N N . ASP A 1 89 ? -8.078 -6.409 -8.621 1.00 94.25 89 ASP A N 1
ATOM 694 C CA . ASP A 1 89 ? -9.007 -5.625 -9.458 1.00 94.25 89 ASP A CA 1
ATOM 695 C C . ASP A 1 89 ? -8.425 -4.270 -9.886 1.00 94.25 89 ASP A C 1
ATOM 697 O O . ASP A 1 89 ? -8.730 -3.751 -10.957 1.00 94.25 89 ASP A O 1
ATOM 701 N N . ILE A 1 90 ? -7.548 -3.706 -9.056 1.00 94.31 90 ILE A N 1
ATOM 702 C CA . ILE A 1 90 ? -6.866 -2.429 -9.297 1.00 94.31 90 ILE A CA 1
ATOM 703 C C . ILE A 1 90 ? -5.528 -2.588 -10.038 1.00 94.31 90 ILE A C 1
ATOM 705 O O . ILE A 1 90 ? -4.756 -1.635 -10.111 1.00 94.31 90 ILE A O 1
ATOM 709 N N . ASN A 1 91 ? -5.259 -3.770 -10.606 1.00 94.94 91 ASN A N 1
ATOM 710 C CA . ASN A 1 91 ? -3.976 -4.154 -11.201 1.00 94.94 91 ASN A CA 1
ATOM 711 C C . ASN A 1 91 ? -2.803 -4.093 -10.203 1.00 94.94 91 ASN A C 1
ATOM 713 O O . ASN A 1 91 ? -2.997 -4.052 -8.991 1.00 94.94 91 ASN A O 1
ATOM 717 N N . LEU A 1 92 ? -1.570 -4.174 -10.709 1.00 96.38 92 LEU A N 1
ATOM 718 C CA . LEU A 1 92 ? -0.362 -4.055 -9.897 1.00 96.38 92 LEU A CA 1
ATOM 719 C C . LEU A 1 92 ? -0.230 -2.622 -9.397 1.00 96.38 92 LEU A C 1
ATOM 721 O O . LEU A 1 92 ? -0.357 -1.668 -10.163 1.00 96.38 92 LEU A O 1
ATOM 725 N N . TYR A 1 93 ? 0.075 -2.494 -8.117 1.00 97.06 93 TYR A N 1
ATOM 726 C CA . TYR A 1 93 ? 0.119 -1.219 -7.427 1.00 97.06 93 TYR A CA 1
ATOM 727 C C . TYR A 1 93 ? 1.387 -1.088 -6.575 1.00 97.06 93 TYR A C 1
ATOM 729 O O . TYR A 1 93 ? 1.953 -2.095 -6.133 1.00 97.06 93 TYR A O 1
ATOM 737 N N . PRO A 1 94 ? 1.827 0.151 -6.313 1.00 96.88 94 PRO A N 1
ATOM 738 C CA . PRO A 1 94 ? 2.839 0.443 -5.311 1.00 96.88 94 PRO A CA 1
ATOM 739 C C . PRO A 1 94 ? 2.188 0.749 -3.957 1.00 96.88 94 PRO A C 1
ATOM 741 O O . PRO A 1 94 ? 1.311 1.606 -3.862 1.00 96.88 94 PRO A O 1
ATOM 744 N N . SER A 1 95 ? 2.618 0.074 -2.893 1.00 97.31 95 SER A N 1
ATOM 745 C CA . SER A 1 95 ? 1.941 0.111 -1.584 1.00 97.31 95 SER A CA 1
ATOM 746 C C . SER A 1 95 ? 1.987 1.480 -0.912 1.00 97.31 95 SER A C 1
ATOM 748 O O . SER A 1 95 ? 1.084 1.823 -0.156 1.00 97.31 95 SER A O 1
ATOM 750 N N . GLY A 1 96 ? 3.019 2.274 -1.200 1.00 95.88 96 GLY A N 1
ATOM 751 C CA . GLY A 1 96 ?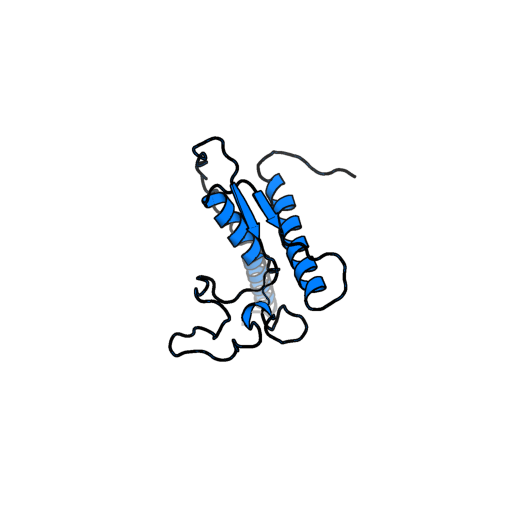 3.182 3.621 -0.658 1.00 95.88 96 GLY A CA 1
ATOM 752 C C . GLY A 1 96 ? 2.428 4.727 -1.397 1.00 95.88 96 GLY A C 1
ATOM 753 O O . GLY A 1 96 ? 2.569 5.884 -1.000 1.00 95.88 96 GLY A O 1
ATOM 754 N N . ALA A 1 97 ? 1.684 4.428 -2.473 1.00 95.69 97 ALA A N 1
ATOM 755 C CA . ALA A 1 97 ? 0.965 5.459 -3.221 1.00 95.69 97 ALA A CA 1
ATOM 756 C C . ALA A 1 97 ? -0.245 5.993 -2.448 1.00 95.69 97 ALA A C 1
ATOM 758 O O . ALA A 1 97 ? -1.118 5.240 -2.022 1.00 95.69 97 ALA A O 1
ATOM 759 N N . GLU A 1 98 ? -0.338 7.318 -2.362 1.00 93.12 98 GLU A N 1
ATOM 760 C CA . GLU A 1 98 ? -1.396 8.029 -1.640 1.00 93.12 98 GLU A CA 1
ATOM 761 C C . GLU A 1 98 ? -2.810 7.588 -2.056 1.00 93.12 98 GLU A C 1
ATOM 763 O O . GLU A 1 98 ? -3.601 7.184 -1.206 1.00 93.12 98 GLU A O 1
ATOM 768 N N . GLY A 1 99 ? -3.111 7.586 -3.359 1.00 92.56 99 GLY A N 1
ATOM 769 C CA . GLY A 1 99 ? -4.437 7.202 -3.854 1.00 92.56 99 GLY A CA 1
ATOM 770 C C . GLY A 1 99 ? -4.795 5.734 -3.589 1.00 92.56 99 GLY A C 1
ATOM 771 O O . GLY A 1 99 ? -5.967 5.415 -3.388 1.00 92.56 99 GLY A O 1
ATOM 772 N N . LEU A 1 100 ? -3.797 4.844 -3.539 1.00 95.31 100 LEU A N 1
ATOM 773 C CA . LEU A 1 100 ? -4.001 3.441 -3.176 1.00 95.31 100 LEU A CA 1
ATOM 774 C C . LEU A 1 100 ? -4.337 3.307 -1.690 1.00 95.31 100 LEU A C 1
ATOM 776 O O . LEU A 1 100 ? -5.277 2.594 -1.342 1.00 95.31 100 LEU A O 1
ATOM 780 N N . ILE A 1 101 ? -3.565 3.970 -0.828 1.00 95.94 101 ILE A N 1
ATOM 781 C CA . ILE A 1 101 ? -3.765 3.939 0.623 1.00 95.94 101 ILE A CA 1
ATOM 782 C C . ILE A 1 101 ? -5.161 4.469 0.957 1.00 95.94 101 ILE A C 1
ATOM 784 O O . ILE A 1 101 ? -5.912 3.811 1.678 1.00 95.94 101 ILE A O 1
ATOM 788 N N . ASP A 1 102 ? -5.545 5.604 0.368 1.00 93.75 102 ASP A N 1
ATOM 789 C CA . ASP A 1 102 ? -6.879 6.176 0.543 1.00 93.75 102 ASP A CA 1
ATOM 790 C C . ASP A 1 102 ? -7.960 5.193 0.080 1.00 93.75 102 ASP A C 1
ATOM 792 O O . ASP A 1 102 ? -8.906 4.920 0.819 1.00 93.75 102 ASP A O 1
ATOM 796 N N . TYR A 1 103 ? -7.799 4.587 -1.098 1.00 94.12 103 TYR A N 1
ATOM 797 C CA . TYR A 1 103 ? -8.714 3.556 -1.582 1.00 94.12 103 TYR A CA 1
ATOM 798 C C . TYR A 1 103 ? -8.849 2.390 -0.588 1.00 94.12 103 TYR A C 1
ATOM 800 O O . TYR A 1 103 ? -9.964 2.059 -0.181 1.00 94.12 103 TYR A O 1
ATOM 808 N N . GLN A 1 104 ? -7.741 1.800 -0.136 1.00 94.94 104 GLN A N 1
ATOM 809 C CA . GLN A 1 104 ? -7.755 0.659 0.784 1.00 94.94 104 GLN A CA 1
ATOM 810 C C . GLN A 1 104 ? -8.389 1.010 2.136 1.00 94.94 104 GLN A C 1
ATOM 812 O O . GLN A 1 104 ? -9.228 0.255 2.627 1.00 94.94 104 GLN A O 1
ATOM 817 N N . ILE A 1 105 ? -8.055 2.164 2.722 1.00 93.94 105 ILE A N 1
ATOM 818 C CA . ILE A 1 105 ? -8.656 2.636 3.980 1.00 93.94 105 ILE A CA 1
ATOM 819 C C . ILE A 1 105 ? -10.167 2.814 3.818 1.00 93.94 105 ILE A C 1
ATOM 821 O O . ILE A 1 105 ? -10.943 2.425 4.694 1.00 93.94 105 ILE A O 1
ATOM 825 N N . GLN A 1 106 ? -10.613 3.382 2.697 1.00 90.94 106 GLN A N 1
ATOM 826 C CA . GLN A 1 106 ? -12.038 3.560 2.445 1.00 90.94 106 GLN A CA 1
ATOM 827 C C . GLN A 1 106 ? -12.742 2.208 2.295 1.00 90.94 106 GLN A C 1
ATOM 829 O O . GLN A 1 106 ? -13.782 2.010 2.922 1.00 90.94 106 GLN A O 1
ATOM 834 N N . GLN A 1 107 ? -12.156 1.249 1.573 1.00 92.12 107 GLN A N 1
ATOM 835 C CA . GLN A 1 107 ? -12.682 -0.118 1.486 1.00 92.12 107 GLN A CA 1
ATOM 836 C C . GLN A 1 107 ? -12.795 -0.776 2.869 1.00 92.12 107 GLN A C 1
ATOM 838 O O . GLN A 1 107 ? -13.813 -1.397 3.173 1.00 92.12 107 GLN A O 1
ATOM 843 N N . MET A 1 108 ? -11.803 -0.583 3.744 1.00 92.31 108 MET A N 1
ATOM 844 C CA . MET A 1 108 ? -11.850 -1.088 5.119 1.00 92.31 108 MET A CA 1
ATOM 845 C C . MET A 1 108 ? -13.005 -0.481 5.923 1.00 92.31 108 MET A C 1
ATOM 847 O O . MET A 1 108 ? -13.728 -1.209 6.607 1.00 92.31 108 MET A O 1
ATOM 851 N N . LYS A 1 109 ? -13.241 0.830 5.791 1.00 88.50 109 LYS A N 1
ATOM 852 C CA . LYS A 1 109 ? -14.391 1.499 6.418 1.00 88.50 109 LYS A CA 1
ATOM 853 C C . LYS A 1 109 ? -15.719 0.958 5.887 1.00 88.50 109 LYS A C 1
ATOM 855 O O . LYS A 1 109 ? -16.611 0.682 6.686 1.00 88.50 109 LYS A O 1
ATOM 860 N N . TYR A 1 110 ? -15.846 0.760 4.572 1.00 87.62 110 TYR A N 1
ATOM 861 C CA . TYR A 1 110 ? -17.049 0.174 3.963 1.00 87.62 110 TYR A CA 1
ATOM 862 C C . TYR A 1 110 ? -17.299 -1.267 4.428 1.00 87.62 110 TYR A C 1
ATOM 864 O O . TYR A 1 110 ? -18.448 -1.643 4.646 1.00 87.62 110 TYR A O 1
ATOM 872 N N . ALA A 1 111 ? -16.241 -2.051 4.640 1.00 90.19 111 ALA A N 1
ATOM 873 C CA . ALA A 1 111 ? -16.323 -3.414 5.165 1.00 90.19 111 ALA A CA 1
ATOM 874 C C . ALA A 1 111 ? -16.553 -3.482 6.691 1.00 90.19 111 ALA A C 1
ATOM 876 O O . ALA A 1 111 ? -16.715 -4.571 7.244 1.00 90.19 111 ALA A O 1
ATOM 877 N N . GLY A 1 112 ? -16.555 -2.343 7.393 1.00 88.88 112 GLY A N 1
ATOM 878 C CA . GLY A 1 112 ? -16.706 -2.296 8.847 1.00 88.88 112 GLY A CA 1
ATOM 879 C C . GLY A 1 112 ? -15.502 -2.857 9.613 1.00 88.88 112 GLY A C 1
ATOM 880 O O . GLY A 1 112 ? -15.684 -3.413 10.699 1.00 88.88 112 GLY A O 1
ATOM 881 N N . ILE A 1 113 ? -14.291 -2.750 9.056 1.00 91.56 113 ILE A N 1
ATOM 882 C CA . ILE A 1 113 ? -13.031 -3.082 9.739 1.00 91.56 113 ILE A CA 1
ATOM 883 C C . ILE A 1 113 ? -12.727 -1.995 10.781 1.00 91.56 113 ILE A C 1
ATOM 885 O O . ILE A 1 113 ? -12.794 -0.804 10.489 1.00 91.56 113 ILE A O 1
ATOM 889 N N . ASP A 1 114 ? -12.415 -2.412 12.011 1.00 91.25 114 ASP A N 1
ATOM 890 C CA . ASP A 1 114 ? -12.185 -1.514 13.150 1.00 91.25 114 ASP A CA 1
ATOM 891 C C . ASP A 1 114 ? -10.740 -1.006 13.236 1.00 91.25 114 ASP A C 1
ATOM 893 O O . ASP A 1 114 ? -10.483 -0.006 13.902 1.00 91.25 114 ASP A O 1
ATOM 897 N N . GLY A 1 115 ? -9.793 -1.701 12.608 1.00 92.50 115 GLY A N 1
ATOM 898 C CA . GLY A 1 115 ? -8.387 -1.322 12.637 1.00 92.50 115 GLY A CA 1
ATOM 899 C C . GLY A 1 115 ? -7.512 -2.205 11.761 1.00 92.50 115 GLY A C 1
ATOM 900 O O . GLY A 1 115 ? -7.963 -3.201 11.191 1.00 92.50 115 GLY A O 1
ATOM 901 N N . VAL A 1 116 ? -6.239 -1.836 11.682 1.00 95.62 116 VAL A N 1
ATOM 902 C CA . VAL A 1 116 ? -5.231 -2.556 10.904 1.00 95.62 116 VAL A CA 1
ATOM 903 C C . VAL A 1 116 ? -4.142 -3.106 11.815 1.00 95.62 116 VAL A C 1
ATOM 905 O O . VAL A 1 116 ? -3.757 -2.472 12.794 1.00 95.62 116 VAL A O 1
ATOM 908 N N . LEU A 1 117 ? -3.648 -4.289 11.476 1.00 96.56 117 LEU A N 1
ATOM 909 C CA . LEU A 1 117 ? -2.394 -4.840 11.965 1.00 96.56 117 LEU A CA 1
ATOM 910 C C . LEU A 1 117 ? -1.391 -4.641 10.831 1.00 96.56 117 LEU A C 1
ATOM 912 O O . LEU A 1 117 ? -1.561 -5.224 9.763 1.00 96.56 117 LEU A O 1
ATOM 916 N N . MET A 1 118 ? -0.421 -3.754 11.025 1.00 95.50 118 MET A N 1
ATOM 917 C CA . MET A 1 118 ? 0.543 -3.396 9.987 1.00 95.50 118 MET A CA 1
ATOM 918 C C . MET A 1 118 ? 1.767 -4.298 10.074 1.00 95.50 118 MET A C 1
ATOM 920 O O . MET A 1 118 ? 2.386 -4.377 11.136 1.00 95.50 118 MET A O 1
ATOM 924 N N . ASP A 1 119 ? 2.140 -4.919 8.958 1.00 94.38 119 ASP A N 1
ATOM 925 C CA . ASP A 1 119 ? 3.434 -5.578 8.840 1.00 94.38 119 ASP A CA 1
ATOM 926 C C . ASP A 1 119 ? 4.533 -4.517 8.740 1.00 94.38 119 ASP A C 1
ATOM 928 O O . ASP A 1 119 ? 4.663 -3.807 7.739 1.00 94.38 119 ASP A O 1
ATOM 932 N N . TRP A 1 120 ? 5.271 -4.341 9.834 1.00 95.81 120 TRP A N 1
ATOM 933 C CA . TRP A 1 120 ? 6.310 -3.327 9.960 1.00 95.81 120 TRP A CA 1
ATOM 934 C C . TRP A 1 120 ? 7.671 -4.007 10.168 1.00 95.81 120 TRP A C 1
ATOM 936 O O . TRP A 1 120 ? 7.868 -4.671 11.189 1.00 95.81 120 TRP A O 1
ATOM 946 N N . PRO A 1 121 ? 8.628 -3.849 9.233 1.00 94.06 121 PRO A N 1
ATOM 947 C CA . PRO A 1 121 ? 9.809 -4.714 9.159 1.00 94.06 121 PRO A CA 1
ATOM 948 C C . PRO A 1 121 ? 10.968 -4.305 10.082 1.00 94.06 121 PRO A C 1
ATOM 950 O O . PRO A 1 121 ? 12.015 -4.952 10.069 1.00 94.06 121 PRO A O 1
ATOM 953 N N . GLY A 1 122 ? 10.848 -3.226 10.860 1.00 93.94 122 GLY A N 1
ATOM 954 C CA . GLY A 1 122 ? 11.990 -2.673 11.589 1.00 93.94 122 GLY A CA 1
ATOM 955 C C . GLY A 1 122 ? 12.694 -1.532 10.861 1.00 93.94 122 GLY A C 1
ATOM 956 O O . GLY A 1 122 ? 12.248 -1.023 9.836 1.00 93.94 122 GLY A O 1
ATOM 957 N N . THR A 1 123 ? 13.845 -1.140 11.406 1.00 95.50 123 THR A N 1
ATOM 958 C CA . THR A 1 123 ? 14.722 -0.088 10.860 1.00 95.50 123 THR A CA 1
ATOM 959 C C . THR A 1 123 ? 15.930 -0.641 10.098 1.00 95.50 123 THR A C 1
ATOM 961 O O . THR A 1 123 ? 16.785 0.121 9.637 1.00 95.50 123 THR A O 1
ATOM 964 N N . ALA A 1 124 ? 16.022 -1.967 9.962 1.00 95.94 124 ALA A N 1
ATOM 965 C CA . ALA A 1 124 ? 17.139 -2.635 9.310 1.00 95.94 124 ALA A CA 1
ATOM 966 C C . ALA A 1 124 ? 17.244 -2.244 7.825 1.00 95.94 124 ALA A C 1
ATOM 968 O O . ALA A 1 124 ? 16.257 -2.225 7.094 1.00 95.94 124 ALA A O 1
ATOM 969 N N . GLN A 1 125 ? 18.468 -1.965 7.374 1.00 94.75 125 GLN A N 1
ATOM 970 C CA . GLN A 1 125 ? 18.769 -1.581 5.992 1.00 94.75 125 GLN A CA 1
ATOM 971 C C . GLN A 1 125 ? 19.136 -2.808 5.152 1.00 94.75 125 GLN A C 1
ATOM 973 O O . GLN A 1 125 ? 20.262 -2.943 4.682 1.00 94.75 125 GLN A O 1
ATOM 978 N N . ALA A 1 126 ? 18.194 -3.741 5.024 1.00 94.06 126 ALA A N 1
ATOM 979 C CA . ALA A 1 126 ? 18.380 -4.986 4.288 1.00 94.06 126 ALA A CA 1
ATOM 980 C C . ALA A 1 126 ? 17.193 -5.251 3.359 1.00 94.06 126 ALA A C 1
ATOM 982 O O . ALA A 1 126 ? 16.056 -4.935 3.702 1.00 94.06 126 ALA A O 1
ATOM 983 N N . TYR A 1 127 ? 17.469 -5.868 2.208 1.00 93.06 127 TYR A N 1
ATOM 984 C CA . TYR A 1 127 ? 16.455 -6.253 1.223 1.00 93.06 127 TYR A CA 1
ATOM 985 C C . TYR A 1 127 ? 15.542 -5.072 0.841 1.00 93.06 127 TYR A C 1
ATOM 987 O O . TYR A 1 127 ? 16.028 -3.992 0.509 1.00 93.06 127 TYR A O 1
ATOM 995 N N . ASP A 1 128 ? 14.232 -5.279 0.883 1.00 93.12 128 ASP A N 1
ATOM 996 C CA . ASP A 1 128 ? 13.184 -4.295 0.646 1.00 93.12 128 ASP A CA 1
ATOM 997 C C . ASP A 1 128 ? 12.651 -3.654 1.942 1.00 93.12 128 ASP A C 1
ATOM 999 O O . ASP A 1 128 ? 11.760 -2.805 1.889 1.00 93.12 128 ASP A O 1
ATOM 1003 N N . TYR A 1 129 ? 13.220 -3.978 3.111 1.00 95.31 129 TYR A N 1
ATOM 1004 C CA . TYR A 1 129 ? 12.741 -3.477 4.405 1.00 95.31 129 TYR A CA 1
ATOM 1005 C C . TYR A 1 129 ? 12.683 -1.949 4.499 1.00 95.31 129 TYR A C 1
ATOM 1007 O O . TYR A 1 129 ? 11.675 -1.447 5.001 1.00 95.31 129 TYR A O 1
ATOM 1015 N N . PRO A 1 130 ? 13.667 -1.173 3.992 1.00 95.12 130 PRO A N 1
ATOM 1016 C CA . PRO A 1 130 ? 13.565 0.286 4.011 1.00 95.12 130 PRO A CA 1
ATOM 1017 C C . PRO A 1 130 ? 12.336 0.802 3.260 1.00 95.12 130 PRO A C 1
ATOM 1019 O O . PRO A 1 130 ? 11.689 1.752 3.703 1.00 95.12 130 PRO A O 1
ATOM 1022 N N . LYS A 1 131 ? 11.987 0.157 2.141 1.00 95.31 131 LYS A N 1
ATOM 1023 C CA . LYS A 1 131 ? 10.832 0.537 1.330 1.00 95.31 131 LYS A CA 1
ATOM 1024 C C . LYS A 1 131 ? 9.523 0.124 2.000 1.00 95.31 131 LYS A C 1
ATOM 1026 O O . LYS A 1 131 ? 8.611 0.940 2.102 1.00 95.31 131 LYS A O 1
ATOM 1031 N N . ASN A 1 132 ? 9.469 -1.087 2.546 1.00 95.69 132 ASN A N 1
ATOM 1032 C CA . ASN A 1 132 ? 8.308 -1.585 3.284 1.00 95.69 132 ASN A CA 1
ATOM 1033 C C . ASN A 1 132 ? 8.028 -0.711 4.521 1.00 95.69 132 ASN A C 1
ATOM 1035 O O . ASN A 1 132 ? 6.884 -0.324 4.757 1.00 95.69 132 ASN A O 1
ATOM 1039 N N . ALA A 1 133 ? 9.070 -0.300 5.253 1.00 96.56 133 ALA A N 1
ATOM 1040 C CA . ALA A 1 133 ? 8.953 0.647 6.361 1.00 96.56 133 ALA A CA 1
ATOM 1041 C C . ALA A 1 133 ? 8.458 2.028 5.897 1.00 96.56 133 ALA A C 1
ATOM 1043 O O . ALA A 1 133 ? 7.574 2.603 6.531 1.00 96.56 133 ALA A O 1
ATOM 1044 N N . GLN A 1 134 ? 8.972 2.552 4.775 1.00 96.50 134 GLN A N 1
ATOM 1045 C CA . GLN A 1 134 ? 8.484 3.805 4.188 1.00 96.50 134 GLN A CA 1
ATOM 1046 C C . GLN A 1 134 ? 6.983 3.729 3.870 1.00 96.50 134 GLN A C 1
ATOM 1048 O O . GLN A 1 134 ? 6.224 4.618 4.249 1.00 96.50 134 GLN A O 1
ATOM 1053 N N . ASN A 1 135 ? 6.540 2.660 3.213 1.00 97.44 135 ASN A N 1
ATOM 1054 C CA . ASN A 1 135 ? 5.135 2.477 2.859 1.00 97.44 135 ASN A CA 1
ATOM 1055 C C . ASN A 1 135 ? 4.241 2.316 4.094 1.00 97.44 135 ASN A C 1
ATOM 1057 O O . ASN A 1 135 ? 3.152 2.888 4.140 1.00 97.44 135 ASN A O 1
ATOM 1061 N N . ALA A 1 136 ? 4.709 1.581 5.108 1.00 97.25 136 ALA A N 1
ATOM 1062 C CA . ALA A 1 136 ? 4.016 1.451 6.385 1.00 97.25 136 ALA A CA 1
ATOM 1063 C C . ALA A 1 136 ? 3.809 2.826 7.039 1.00 97.25 136 ALA A C 1
ATOM 1065 O O . ALA A 1 136 ? 2.703 3.144 7.472 1.00 97.25 136 ALA A O 1
ATOM 1066 N N . HIS A 1 137 ? 4.846 3.671 7.055 1.00 96.50 137 HIS A N 1
ATOM 1067 C CA . HIS A 1 137 ? 4.747 5.031 7.585 1.00 96.50 137 HIS A CA 1
ATOM 1068 C C . HIS A 1 137 ? 3.780 5.904 6.776 1.00 96.50 137 HIS A C 1
ATOM 1070 O O . HIS A 1 137 ? 2.963 6.595 7.381 1.00 96.50 137 HIS A O 1
ATOM 1076 N N . ASN A 1 138 ? 3.789 5.825 5.439 1.00 96.38 138 ASN A N 1
ATOM 1077 C CA . ASN A 1 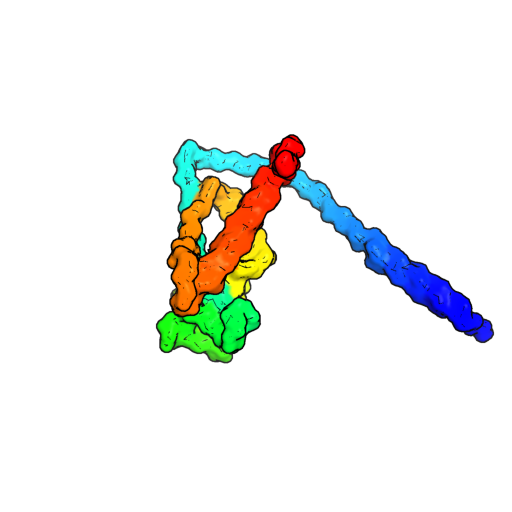138 ? 2.814 6.539 4.601 1.00 96.38 138 ASN A CA 1
ATOM 1078 C C . ASN A 1 138 ? 1.370 6.133 4.947 1.00 96.38 138 ASN A C 1
ATOM 1080 O O . ASN A 1 138 ? 0.477 6.979 5.022 1.00 96.38 138 ASN A O 1
ATOM 1084 N N . PHE A 1 139 ? 1.138 4.838 5.183 1.00 96.19 139 PHE A N 1
ATOM 1085 C CA . PHE A 1 139 ? -0.174 4.322 5.567 1.00 96.19 139 PHE A CA 1
ATOM 1086 C C . PHE A 1 139 ? -0.606 4.834 6.948 1.00 96.19 139 PHE A C 1
ATOM 1088 O O . PHE A 1 139 ? -1.733 5.305 7.111 1.00 96.19 139 PHE A O 1
ATOM 1095 N N . ILE A 1 140 ? 0.292 4.776 7.937 1.00 94.75 140 ILE A N 1
ATOM 1096 C CA . ILE A 1 140 ? 0.050 5.275 9.301 1.00 94.75 140 ILE A CA 1
ATOM 1097 C C . ILE A 1 140 ? -0.280 6.769 9.269 1.00 94.75 140 ILE A C 1
ATOM 1099 O O . ILE A 1 140 ? -1.301 7.179 9.816 1.00 94.75 140 ILE A O 1
ATOM 1103 N N . GLN A 1 141 ? 0.507 7.561 8.540 1.00 94.62 141 GLN A N 1
ATOM 1104 C CA . GLN A 1 141 ? 0.281 8.997 8.395 1.00 94.62 141 GLN A CA 1
ATOM 1105 C C . GLN A 1 141 ? -1.116 9.303 7.832 1.00 94.62 141 GLN A C 1
ATOM 1107 O O . GLN A 1 141 ? -1.784 10.237 8.278 1.00 94.62 141 GLN A O 1
ATOM 1112 N N . LYS A 1 142 ? -1.595 8.506 6.869 1.00 91.62 142 LYS A N 1
ATOM 1113 C CA . LYS A 1 142 ? -2.947 8.656 6.313 1.00 91.62 142 LYS A CA 1
ATOM 1114 C C . LYS A 1 142 ? -4.051 8.298 7.299 1.00 91.62 142 LYS A C 1
ATOM 1116 O O . LYS A 1 142 ? -5.079 8.977 7.321 1.00 91.62 142 LYS A O 1
ATOM 1121 N N . LEU A 1 143 ? -3.852 7.272 8.123 1.00 90.75 143 LEU A N 1
ATOM 1122 C CA . LEU A 1 143 ? -4.790 6.944 9.196 1.00 90.75 143 LEU A CA 1
ATOM 1123 C C . LEU A 1 143 ? -4.889 8.086 10.214 1.00 90.75 143 LEU A C 1
ATOM 1125 O O . LEU A 1 143 ? -6.000 8.496 10.542 1.00 90.75 143 LEU A O 1
ATOM 1129 N N . GLU A 1 144 ? -3.752 8.633 10.646 1.00 88.38 144 GLU A N 1
ATOM 1130 C CA . GLU A 1 144 ? -3.686 9.741 11.608 1.00 88.38 144 GLU A CA 1
ATOM 1131 C C . GLU A 1 144 ? -4.319 11.026 11.051 1.00 88.38 144 GLU A C 1
ATOM 1133 O O . GLU A 1 144 ? -5.113 11.683 11.726 1.00 88.38 144 GLU A O 1
ATOM 1138 N N . ALA A 1 145 ? -4.063 11.351 9.780 1.00 83.56 145 ALA A N 1
ATOM 1139 C CA . ALA A 1 145 ? -4.689 12.496 9.117 1.00 83.56 145 ALA A CA 1
ATOM 1140 C C . ALA A 1 145 ? -6.211 12.319 8.936 1.00 83.56 145 ALA A C 1
ATOM 1142 O O . ALA A 1 145 ? -6.980 13.278 9.022 1.00 83.56 145 ALA A O 1
ATOM 1143 N N . GLY A 1 146 ? -6.667 11.088 8.684 1.00 64.31 146 GLY A N 1
ATOM 1144 C CA . GLY A 1 146 ? -8.077 10.758 8.472 1.00 64.31 146 GLY A CA 1
ATOM 1145 C C . GLY A 1 146 ? -8.923 10.701 9.748 1.00 64.31 146 GLY A C 1
ATOM 1146 O O . GLY A 1 146 ? -10.154 10.731 9.654 1.00 64.31 146 GLY A O 1
ATOM 1147 N N . THR A 1 147 ? -8.304 10.629 10.931 1.00 51.97 147 THR A N 1
ATOM 1148 C CA . THR A 1 147 ? -9.020 10.632 12.218 1.00 51.97 14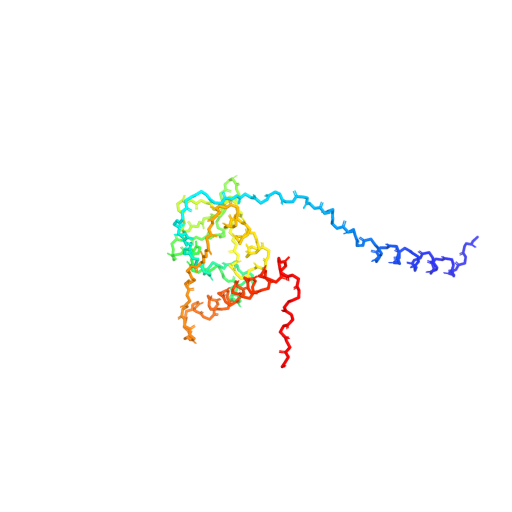7 THR A CA 1
ATOM 1149 C C . THR A 1 147 ? -9.546 12.008 12.646 1.00 51.97 147 THR A C 1
ATOM 1151 O O . THR A 1 147 ? -10.431 12.067 13.497 1.00 51.97 147 THR A O 1
ATOM 1154 N N . ASP A 1 148 ? -9.118 13.096 11.996 1.00 41.88 148 ASP A N 1
ATOM 1155 C CA . ASP A 1 148 ? -9.436 14.481 12.398 1.00 41.88 148 ASP A CA 1
ATOM 1156 C C . ASP A 1 148 ? -10.643 15.107 11.653 1.00 41.88 148 ASP A C 1
ATOM 1158 O O . ASP A 1 148 ? -11.032 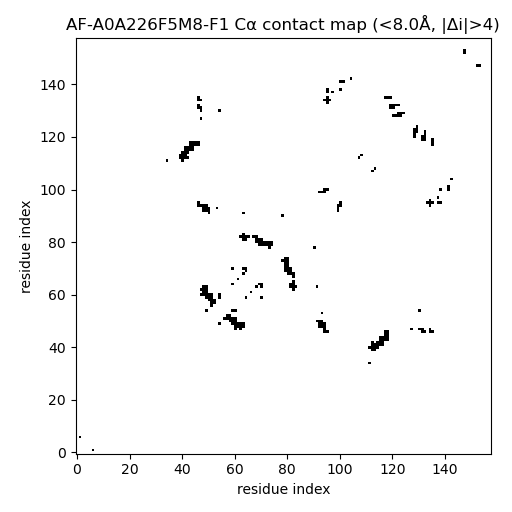16.245 11.886 1.00 41.88 148 ASP A O 1
ATOM 1162 N N . GLN A 1 149 ? -11.300 14.376 10.743 1.00 41.47 149 GLN A N 1
ATOM 1163 C CA . GLN A 1 149 ? -12.411 14.925 9.935 1.00 41.47 149 GLN A CA 1
ATOM 1164 C C . GLN A 1 149 ? -13.811 14.670 10.529 1.00 41.47 149 GLN A C 1
ATOM 1166 O O . GLN A 1 149 ? -14.813 15.093 9.955 1.00 41.47 149 GLN A O 1
ATOM 1171 N N . SER A 1 150 ? -13.912 13.969 11.665 1.00 40.69 150 SER A N 1
ATOM 1172 C CA . SER A 1 150 ? -15.202 13.664 12.319 1.00 40.69 150 SER A CA 1
ATOM 1173 C C . SER A 1 150 ? -15.353 14.225 13.733 1.00 40.69 150 SER A C 1
ATOM 1175 O O . SER A 1 150 ? -16.408 14.063 14.347 1.00 40.69 150 SER A O 1
ATOM 1177 N N . GLN A 1 151 ? -14.337 14.924 14.236 1.00 39.22 151 GLN A N 1
ATOM 1178 C CA . GLN A 1 151 ? -14.405 15.660 15.490 1.00 39.22 151 GLN A CA 1
ATOM 1179 C C . GLN A 1 151 ? -13.960 17.086 15.199 1.00 39.22 151 GLN A C 1
ATOM 1181 O O . GLN A 1 151 ? -12.831 17.323 14.792 1.00 39.22 151 GLN A O 1
ATOM 1186 N N . GLY A 1 152 ? -14.881 18.041 15.329 1.00 38.56 152 GLY A N 1
ATOM 1187 C CA . GLY A 1 152 ? -14.532 19.448 15.217 1.00 38.56 152 GLY A CA 1
ATOM 1188 C C . GLY A 1 152 ? -13.395 19.770 16.183 1.00 38.56 152 GLY A C 1
ATOM 1189 O O . GLY A 1 152 ? -13.550 19.580 17.382 1.00 38.56 152 GLY A O 1
ATOM 1190 N N . SER A 1 153 ? -12.291 20.286 15.644 1.00 48.19 153 SER A N 1
ATOM 1191 C CA . SER A 1 153 ? -11.164 20.835 16.396 1.00 48.19 153 SER A CA 1
ATOM 1192 C C . SER A 1 153 ? -10.438 19.835 17.303 1.00 48.19 153 SER A C 1
ATOM 1194 O O . SER A 1 153 ? -10.687 19.777 18.503 1.00 48.19 153 SER A O 1
ATOM 1196 N N . CYS A 1 154 ? -9.430 19.149 16.769 1.00 38.44 154 CYS A N 1
ATOM 1197 C CA . CYS A 1 154 ? -8.257 18.775 17.559 1.00 38.44 154 CYS A CA 1
ATOM 1198 C C . CYS A 1 154 ? -6.983 19.119 16.787 1.00 38.44 154 CYS A C 1
ATOM 1200 O O . CYS A 1 154 ? -6.247 18.282 16.284 1.00 38.44 154 CYS A O 1
ATOM 1202 N N . ARG A 1 155 ? -6.709 20.426 16.746 1.00 36.56 155 ARG A N 1
ATOM 1203 C CA . ARG A 1 155 ? -5.392 20.958 16.409 1.00 36.56 155 ARG A CA 1
ATOM 1204 C C . ARG A 1 155 ? -4.411 20.458 17.471 1.00 36.56 155 ARG A C 1
ATOM 1206 O O . ARG A 1 155 ? -4.514 20.872 18.624 1.00 36.56 155 ARG A O 1
ATOM 1213 N N . CYS A 1 156 ? -3.452 19.622 17.085 1.00 36.25 156 CYS A N 1
ATOM 1214 C CA . CYS A 1 156 ? -2.226 19.463 17.859 1.00 36.25 156 CYS A CA 1
ATOM 1215 C C . CYS A 1 156 ? -1.555 20.841 17.909 1.00 36.25 156 CYS A C 1
ATOM 1217 O O . CYS A 1 156 ? -1.030 21.333 16.907 1.00 36.25 156 CYS A O 1
ATOM 1219 N N . LEU A 1 157 ? -1.687 21.521 19.045 1.00 32.25 157 LEU A N 1
ATOM 1220 C CA . LEU A 1 157 ? -0.831 22.652 19.365 1.00 32.25 157 LEU A CA 1
ATOM 1221 C C . LEU A 1 157 ? 0.581 22.122 19.670 1.00 32.25 157 LEU A C 1
ATOM 1223 O O . LEU A 1 157 ? 0.696 20.974 20.110 1.00 32.25 157 LEU A O 1
ATOM 1227 N N . PRO A 1 158 ? 1.632 22.923 19.417 1.00 40.97 158 PRO A N 1
ATOM 1228 C CA . PRO A 1 158 ? 2.943 22.675 20.008 1.00 40.97 158 PRO A CA 1
ATOM 1229 C C . PRO A 1 158 ? 2.883 22.696 21.541 1.00 40.97 158 PRO A C 1
ATOM 1231 O O . PRO A 1 158 ? 2.002 23.401 22.092 1.00 40.97 158 PRO A O 1
#

pLDDT: mean 84.32, std 17.33, range [32.25, 98.25]

Solvent-accessible surface area (backbone atoms only — not comparable to full-atom values): 9856 Å² total; per-residue (Å²): 133,87,55,75,67,56,56,55,52,52,51,52,50,52,53,52,55,69,68,66,67,72,73,77,75,76,86,73,88,76,80,83,80,77,75,83,72,94,75,84,41,71,43,82,42,77,32,56,37,29,34,34,82,70,54,78,74,67,43,68,20,60,64,43,17,68,93,78,33,50,60,87,46,63,50,100,84,72,49,53,37,49,59,58,96,69,81,58,94,82,54,91,54,40,42,56,39,67,73,54,41,54,49,52,54,50,51,36,55,76,71,59,46,73,47,72,46,71,56,68,70,61,88,55,91,51,94,61,29,57,56,22,31,51,13,37,49,49,47,50,54,50,52,63,62,61,65,58,80,82,47,90,82,79,77,83,69,134

Sequence (158 aa):
MASATQYVLTLLILAAVLINERSASPTRNVTKVLKQGGKKVYAHVMPWFETKESSGNGQWGIHWTMATRNPDNVDGTGRREIAAYYYPDINLYPSGAEGLIDYQIQQMKYAGIDGVLMDWPGTAQAYDYPKNAQNAHNFIQKLEAGTDQSQGSCRCLP

Radius of gyration: 22.5 Å; Cα contacts (8 Å, |Δi|>4): 147; chains: 1; bounding box: 44×63×56 Å